Protein AF-A0A6I2I4A8-F1 (afdb_monomer_lite)

Secondary structure (DSSP, 8-state):
---PPPHHHHHHHHHHHHHHHHHHHHHHHHHHHHHHHHHHHHHHHTT---SS--TT-HHHHHHHHHHHHHHHHHTT-HHHHHHHHHHHHHHTT----------

Radius of gyration: 20.23 Å; chains: 1; bounding box: 48×33×50 Å

pLDDT: mean 90.77, std 11.37, range [42.91, 98.31]

Foldseek 3Di:
DPDDDDPVRVVVVVVVVVVVVVVVVVVVLVVLQVQLVVVQVVCVVVVHDDPPDDPSHSVNSVVVVVVVVLCVVCVPVVVVSVVVVCVVCVVVVHDDDDDDPDD

Sequence (103 aa):
MEQQFTKEQERYMTDKIFKYLDELYAEVISTINQTEAKANADFAAAGITFTAHSPANATFLKAVVHDRLFAELHAGDLALAQKILTMNAKQAGVSVHVDVDEE

Structure (mmCIF, N/CA/C/O backbone):
data_AF-A0A6I2I4A8-F1
#
_entry.id   AF-A0A6I2I4A8-F1
#
loop_
_atom_site.group_PDB
_atom_site.id
_atom_site.type_symbol
_atom_site.label_atom_id
_atom_site.label_alt_id
_atom_site.label_comp_id
_atom_site.label_asym_id
_atom_site.label_entity_id
_atom_site.label_seq_id
_atom_site.pdbx_PDB_ins_code
_atom_site.Cartn_x
_atom_site.Cartn_y
_atom_site.Cartn_z
_atom_site.occupancy
_atom_site.B_iso_or_equiv
_atom_site.auth_seq_id
_atom_site.auth_comp_id
_atom_site.auth_asym_id
_atom_site.auth_atom_id
_atom_site.pdbx_PDB_model_num
ATOM 1 N N . MET A 1 1 ? -28.112 -9.206 24.411 1.00 42.91 1 MET A N 1
ATOM 2 C CA . MET A 1 1 ? -27.385 -8.363 25.379 1.00 42.91 1 MET A CA 1
ATOM 3 C C . MET A 1 1 ? -26.087 -7.980 24.709 1.00 42.91 1 MET A C 1
ATOM 5 O O . MET A 1 1 ? -25.302 -8.877 24.430 1.00 42.91 1 MET A O 1
ATOM 9 N N . GLU A 1 2 ? -25.914 -6.708 24.356 1.00 60.22 2 GLU A N 1
ATOM 10 C CA . GLU A 1 2 ? -24.598 -6.214 23.946 1.00 60.22 2 GLU A CA 1
ATOM 11 C C . GLU A 1 2 ? -23.646 -6.405 25.123 1.00 60.22 2 GLU A C 1
ATOM 13 O O . GLU A 1 2 ? -23.963 -6.051 26.261 1.00 60.22 2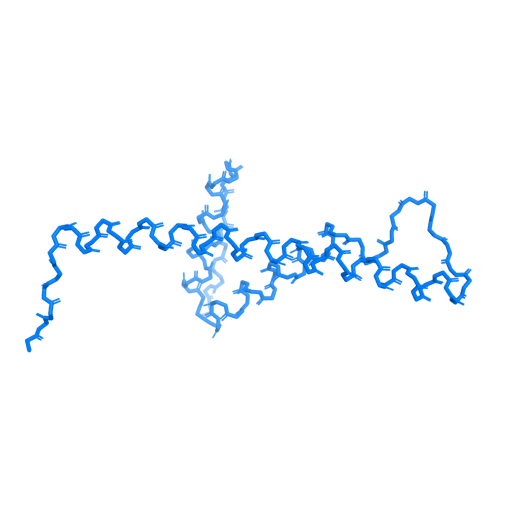 GLU A O 1
ATOM 18 N N . GLN A 1 3 ? -22.525 -7.065 24.868 1.00 62.88 3 GLN A N 1
ATOM 19 C CA . GLN A 1 3 ? -21.526 -7.310 25.890 1.00 62.88 3 GLN A CA 1
ATOM 20 C C . GLN A 1 3 ? -20.839 -5.972 26.176 1.00 62.88 3 GLN A C 1
ATOM 22 O O . GLN A 1 3 ? -20.078 -5.476 25.351 1.00 62.88 3 GLN A O 1
ATOM 27 N N . GLN A 1 4 ? -21.152 -5.349 27.314 1.00 82.88 4 GLN A N 1
ATOM 28 C CA . GLN A 1 4 ? -20.442 -4.149 27.749 1.00 82.88 4 GLN A CA 1
ATOM 29 C C . GLN A 1 4 ? -19.063 -4.555 28.264 1.00 82.88 4 GLN A C 1
ATOM 31 O O . GLN A 1 4 ? -18.946 -5.300 29.240 1.00 82.88 4 GLN A O 1
ATOM 36 N N . PHE A 1 5 ? -18.023 -4.084 27.582 1.00 89.94 5 PHE A N 1
ATOM 37 C CA . PHE A 1 5 ? -16.644 -4.244 28.020 1.00 89.94 5 PHE A CA 1
ATOM 38 C C . PHE A 1 5 ? -16.385 -3.419 29.283 1.00 89.94 5 PHE A C 1
ATOM 40 O O . PHE A 1 5 ? -16.972 -2.360 29.499 1.00 89.94 5 PHE A O 1
ATOM 47 N N . THR A 1 6 ? -15.485 -3.897 30.138 1.00 94.06 6 THR A N 1
ATOM 48 C CA . THR A 1 6 ? -14.972 -3.087 31.244 1.00 94.06 6 THR A CA 1
ATOM 49 C C . THR A 1 6 ? -14.003 -2.029 30.713 1.00 94.06 6 THR A C 1
ATOM 51 O O . THR A 1 6 ? -13.371 -2.216 29.676 1.00 94.06 6 THR A O 1
ATOM 54 N N . LYS A 1 7 ? -13.788 -0.943 31.466 1.00 91.50 7 LYS A N 1
ATOM 55 C CA . LYS A 1 7 ? -12.784 0.085 31.117 1.00 91.50 7 LYS A CA 1
ATOM 56 C C . LYS A 1 7 ? -11.373 -0.488 30.932 1.00 91.50 7 LYS A C 1
ATOM 58 O O . LYS A 1 7 ? -10.595 0.006 30.121 1.00 91.50 7 LYS A O 1
ATOM 63 N N . GLU A 1 8 ? -11.029 -1.529 31.690 1.00 93.56 8 GLU A N 1
ATOM 64 C CA . GLU A 1 8 ? -9.748 -2.230 31.547 1.00 93.56 8 GLU A CA 1
ATOM 65 C C . GLU A 1 8 ? -9.676 -3.006 30.228 1.00 93.56 8 GLU A C 1
ATOM 67 O O . GLU A 1 8 ? -8.647 -2.972 29.556 1.00 93.56 8 GLU A O 1
ATOM 72 N N . GLN A 1 9 ? -10.776 -3.651 29.825 1.00 94.62 9 GLN A N 1
ATOM 73 C CA . GLN A 1 9 ? -10.885 -4.321 28.529 1.00 94.62 9 GLN A CA 1
ATOM 74 C C . GLN A 1 9 ? -10.834 -3.315 27.374 1.00 94.62 9 GLN A C 1
ATOM 76 O O . GLN A 1 9 ? -10.108 -3.548 26.413 1.00 94.62 9 GLN A O 1
ATOM 81 N N . GLU A 1 10 ? -11.526 -2.177 27.476 1.00 93.38 10 GLU A N 1
ATOM 82 C CA . GLU A 1 10 ? -11.471 -1.097 26.478 1.00 93.38 10 GLU A CA 1
ATOM 83 C C . GLU A 1 10 ? -10.047 -0.567 26.292 1.00 93.38 10 GLU A C 1
ATOM 85 O O . GLU A 1 10 ? -9.570 -0.442 25.161 1.00 93.38 10 GLU A O 1
ATOM 90 N N . ARG A 1 11 ? -9.334 -0.315 27.398 1.00 94.00 11 ARG A N 1
ATOM 91 C CA . ARG A 1 11 ? -7.936 0.123 27.355 1.00 94.00 11 ARG A CA 1
ATOM 92 C C . ARG A 1 11 ? -7.039 -0.934 26.722 1.00 94.00 11 ARG A C 1
ATOM 94 O O . ARG A 1 11 ? -6.263 -0.613 25.829 1.00 94.00 11 ARG A O 1
ATOM 101 N N . TYR A 1 12 ? -7.175 -2.190 27.145 1.00 95.25 12 TYR A N 1
ATOM 102 C CA . TYR A 1 12 ? -6.413 -3.298 26.575 1.00 95.25 12 TYR A CA 1
ATOM 103 C C . TYR A 1 12 ? -6.631 -3.416 25.062 1.00 95.25 12 TYR A C 1
ATOM 105 O O . TYR A 1 12 ? -5.665 -3.528 24.312 1.00 95.25 12 TYR A O 1
ATOM 113 N N . MET A 1 13 ? -7.885 -3.362 24.602 1.00 94.94 13 MET A N 1
ATOM 114 C CA . MET A 1 13 ? -8.211 -3.423 23.176 1.00 94.94 13 MET A CA 1
ATOM 115 C C . MET A 1 13 ? -7.620 -2.239 22.415 1.00 94.94 13 MET A C 1
ATOM 117 O O . MET A 1 13 ? -7.009 -2.444 21.373 1.00 94.94 13 MET A O 1
ATOM 121 N N . THR A 1 14 ? -7.746 -1.026 22.954 1.00 94.19 14 THR A N 1
ATOM 122 C CA . THR A 1 14 ? -7.186 0.191 22.349 1.00 94.19 14 THR A CA 1
ATOM 123 C C . THR A 1 14 ? -5.671 0.067 22.174 1.00 94.19 14 THR A C 1
ATOM 125 O O . THR A 1 14 ? -5.167 0.227 21.063 1.00 94.19 14 THR A O 1
ATOM 128 N N . ASP A 1 15 ? -4.951 -0.315 23.233 1.00 94.31 15 ASP A N 1
ATOM 129 C CA . ASP A 1 15 ? -3.494 -0.493 23.195 1.00 94.31 15 ASP A CA 1
ATOM 130 C C . ASP A 1 15 ? -3.086 -1.585 22.187 1.00 94.31 15 ASP A C 1
ATOM 132 O O . ASP A 1 15 ? -2.095 -1.447 21.465 1.00 94.31 15 ASP A O 1
ATOM 136 N N . LYS A 1 16 ? -3.858 -2.678 22.099 1.00 96.81 16 LYS A N 1
ATOM 137 C CA . LYS A 1 16 ? -3.599 -3.759 21.138 1.00 96.81 16 LYS A CA 1
ATOM 138 C C . LYS A 1 16 ? -3.883 -3.359 19.697 1.00 96.81 16 LYS A C 1
ATOM 140 O O . LYS A 1 16 ? -3.099 -3.734 18.833 1.00 96.81 16 LYS A O 1
ATOM 145 N N . ILE A 1 17 ? -4.950 -2.608 19.436 1.00 96.88 17 ILE A N 1
ATOM 146 C CA . ILE A 1 17 ? -5.275 -2.124 18.090 1.00 96.88 17 ILE A CA 1
ATOM 147 C C . ILE A 1 17 ? -4.127 -1.266 17.565 1.00 96.88 17 ILE A C 1
ATOM 149 O O . ILE A 1 17 ? -3.632 -1.544 16.478 1.00 96.88 17 ILE A O 1
ATOM 153 N N . PHE A 1 18 ? -3.642 -0.294 18.344 1.00 94.69 18 PHE A N 1
ATOM 154 C CA . PHE A 1 18 ? -2.518 0.543 17.910 1.00 94.69 18 PHE A CA 1
ATOM 155 C C . PHE A 1 18 ? -1.253 -0.268 17.651 1.00 94.69 18 PHE A C 1
ATOM 157 O O . PHE A 1 18 ? -0.628 -0.098 16.609 1.00 94.69 18 PHE A O 1
ATOM 164 N N . LYS A 1 19 ? -0.934 -1.224 18.532 1.00 96.94 19 LYS A N 1
ATOM 165 C CA . LYS A 1 19 ? 0.185 -2.139 18.303 1.00 96.94 19 LYS A CA 1
ATOM 166 C C . LYS A 1 19 ? 0.055 -2.878 16.960 1.00 96.94 19 LYS A C 1
ATOM 168 O O . LYS A 1 19 ? 1.019 -2.931 16.205 1.00 96.94 19 LYS A O 1
ATOM 173 N N . TYR A 1 20 ? -1.108 -3.459 16.672 1.00 98.00 20 TYR A N 1
ATOM 174 C CA . TYR A 1 20 ? -1.313 -4.197 15.425 1.00 98.00 20 TYR A CA 1
ATOM 175 C C . TYR A 1 20 ? -1.313 -3.287 14.192 1.00 98.00 20 TYR A C 1
ATOM 177 O O . TYR A 1 20 ? -0.877 -3.720 13.130 1.00 98.00 20 TYR A O 1
ATOM 185 N N . LEU A 1 21 ? -1.754 -2.031 14.315 1.00 96.75 21 LEU A N 1
ATOM 186 C CA . LEU A 1 21 ? -1.649 -1.044 13.236 1.00 96.75 21 LEU A CA 1
ATOM 187 C C . LEU A 1 21 ? -0.185 -0.716 12.912 1.00 96.75 21 LEU A C 1
ATOM 189 O O . LEU A 1 21 ? 0.179 -0.673 11.736 1.00 96.75 21 LEU A O 1
ATOM 193 N N . ASP A 1 22 ? 0.657 -0.542 13.932 1.00 97.44 22 ASP A N 1
ATOM 194 C CA . ASP A 1 22 ? 2.092 -0.299 13.749 1.00 97.44 22 ASP A CA 1
ATOM 195 C C . ASP A 1 22 ? 2.799 -1.512 13.119 1.00 97.44 22 ASP A C 1
ATOM 197 O O . ASP A 1 22 ? 3.610 -1.355 12.202 1.00 97.44 22 ASP A O 1
ATOM 201 N N . GLU A 1 23 ? 2.468 -2.727 13.576 1.00 98.00 23 GLU A N 1
ATOM 202 C CA . GLU A 1 23 ? 2.986 -3.979 13.004 1.00 98.00 23 GLU A CA 1
ATOM 203 C C . GLU A 1 23 ? 2.574 -4.124 11.531 1.00 98.00 23 GLU A C 1
ATOM 205 O O . GLU A 1 23 ? 3.433 -4.334 10.672 1.00 98.00 23 GLU A O 1
ATOM 210 N N . LEU A 1 24 ? 1.294 -3.906 11.216 1.00 97.94 24 LEU A N 1
ATOM 211 C CA . LEU A 1 24 ? 0.785 -3.946 9.845 1.00 97.94 24 LEU A CA 1
ATOM 212 C C . LEU A 1 24 ? 1.497 -2.929 8.943 1.00 97.94 24 LEU A C 1
ATOM 214 O O . LEU A 1 24 ? 1.895 -3.258 7.825 1.00 97.94 24 LEU A O 1
ATOM 218 N N . TYR A 1 25 ? 1.692 -1.697 9.419 1.00 96.38 25 TYR A N 1
ATOM 219 C CA . TYR A 1 25 ? 2.415 -0.678 8.660 1.00 96.38 25 TYR A CA 1
ATOM 220 C C . TYR A 1 25 ? 3.852 -1.122 8.352 1.00 96.38 25 TYR A C 1
ATOM 222 O O . TYR A 1 25 ? 4.301 -1.027 7.206 1.00 96.38 25 TYR A O 1
ATOM 230 N N . ALA A 1 26 ? 4.567 -1.657 9.344 1.00 97.81 26 ALA A N 1
ATOM 231 C CA . ALA A 1 26 ? 5.927 -2.151 9.157 1.00 97.81 26 ALA A CA 1
ATOM 232 C C . ALA A 1 26 ? 5.994 -3.306 8.139 1.00 97.81 26 ALA A C 1
ATOM 234 O O . ALA A 1 26 ? 6.884 -3.325 7.282 1.00 97.81 26 ALA A O 1
ATOM 235 N N . GLU A 1 27 ? 5.038 -4.235 8.186 1.00 98.31 27 GLU A N 1
ATOM 236 C CA . GLU A 1 27 ? 4.939 -5.358 7.249 1.00 98.31 27 GLU A CA 1
ATOM 237 C C . GLU A 1 27 ? 4.684 -4.898 5.809 1.00 98.31 27 GLU A C 1
ATOM 239 O O . GLU A 1 27 ? 5.345 -5.373 4.877 1.00 98.31 27 GLU A O 1
ATOM 244 N N . VAL A 1 28 ? 3.788 -3.928 5.612 1.00 97.75 28 VAL A N 1
ATOM 245 C CA . VAL A 1 28 ? 3.508 -3.351 4.289 1.00 97.75 28 VAL A CA 1
ATOM 246 C C . VAL A 1 28 ? 4.758 -2.677 3.720 1.00 97.75 28 VAL A C 1
ATOM 248 O O . VAL A 1 28 ? 5.125 -2.926 2.570 1.00 97.75 28 VAL A O 1
ATOM 251 N N . ILE A 1 29 ? 5.467 -1.876 4.521 1.00 97.88 29 ILE A N 1
ATOM 252 C CA . ILE A 1 29 ? 6.708 -1.219 4.083 1.00 97.88 29 ILE A CA 1
ATOM 253 C C . ILE A 1 29 ? 7.791 -2.248 3.733 1.00 97.88 29 ILE A C 1
ATOM 255 O O . ILE A 1 29 ? 8.456 -2.113 2.702 1.00 97.88 29 ILE A O 1
ATOM 259 N N . SER A 1 30 ? 7.947 -3.292 4.548 1.00 98.19 30 SER A N 1
ATOM 260 C CA . SER A 1 30 ? 8.881 -4.390 4.276 1.00 98.19 30 SER A CA 1
ATOM 261 C C . SER A 1 30 ? 8.561 -5.084 2.947 1.00 98.19 30 SER A C 1
ATOM 263 O O . SER A 1 30 ? 9.442 -5.251 2.103 1.00 98.19 30 SER A O 1
ATOM 265 N N . THR A 1 31 ? 7.286 -5.399 2.713 1.00 98.31 31 THR A N 1
ATOM 266 C CA . THR A 1 31 ? 6.807 -6.054 1.485 1.00 98.31 31 THR A CA 1
ATOM 267 C C . THR A 1 31 ? 7.068 -5.203 0.242 1.00 98.31 31 THR A C 1
ATOM 269 O O . THR A 1 31 ? 7.502 -5.720 -0.791 1.00 98.31 31 THR A O 1
ATOM 272 N N . ILE A 1 32 ? 6.862 -3.887 0.333 1.00 98.06 32 ILE A N 1
ATOM 273 C CA . ILE A 1 32 ? 7.151 -2.954 -0.763 1.00 98.06 32 ILE A CA 1
ATOM 274 C C . ILE A 1 32 ? 8.645 -2.958 -1.104 1.00 98.06 32 ILE A C 1
ATOM 276 O O . ILE A 1 32 ? 9.003 -3.102 -2.273 1.00 98.06 32 ILE A O 1
ATOM 280 N N . ASN A 1 33 ? 9.519 -2.867 -0.099 1.00 97.38 33 ASN A N 1
ATOM 281 C CA . ASN A 1 33 ? 10.969 -2.863 -0.315 1.00 97.38 33 ASN A CA 1
ATOM 282 C C . ASN A 1 33 ? 11.465 -4.194 -0.906 1.00 97.38 33 ASN A C 1
ATOM 284 O O . ASN A 1 33 ? 12.316 -4.208 -1.795 1.00 97.38 33 ASN A O 1
ATOM 288 N N . GLN A 1 34 ? 10.916 -5.322 -0.446 1.00 98.06 34 GLN A N 1
ATOM 289 C CA . GLN A 1 34 ? 11.216 -6.642 -1.009 1.00 98.06 34 GLN A CA 1
ATOM 290 C C . GLN A 1 34 ? 10.759 -6.757 -2.467 1.00 98.06 34 GLN A C 1
ATOM 292 O O . GLN A 1 34 ? 11.466 -7.333 -3.295 1.00 98.06 34 GLN A O 1
ATOM 297 N N . THR A 1 35 ? 9.601 -6.182 -2.793 1.00 98.12 35 THR A N 1
ATOM 298 C CA . THR A 1 35 ? 9.068 -6.168 -4.159 1.00 98.12 35 THR A CA 1
ATOM 299 C C . THR A 1 35 ? 9.951 -5.342 -5.093 1.00 98.12 35 THR A C 1
ATOM 301 O O . THR A 1 35 ? 10.278 -5.815 -6.180 1.00 98.12 35 THR A O 1
ATOM 304 N N . GLU A 1 36 ? 10.405 -4.161 -4.660 1.00 97.31 36 GLU A N 1
ATOM 305 C CA . GLU A 1 36 ? 11.384 -3.362 -5.408 1.00 97.31 36 GLU A CA 1
ATOM 306 C C . GLU A 1 36 ? 12.679 -4.150 -5.649 1.00 97.31 36 GLU A C 1
ATOM 308 O O . GLU A 1 36 ? 13.153 -4.236 -6.783 1.00 97.31 36 GLU A O 1
ATOM 313 N N . ALA A 1 37 ? 13.245 -4.758 -4.601 1.00 96.31 37 ALA A N 1
ATOM 314 C CA . ALA A 1 37 ? 14.487 -5.520 -4.710 1.00 96.31 37 ALA A CA 1
ATOM 315 C C . ALA A 1 37 ? 14.358 -6.686 -5.701 1.00 96.31 37 ALA A C 1
ATOM 317 O O . ALA A 1 37 ? 15.249 -6.899 -6.524 1.00 96.31 37 ALA A O 1
ATOM 318 N N . LYS A 1 38 ? 13.228 -7.402 -5.660 1.00 97.88 38 LYS A N 1
ATOM 319 C CA . LYS A 1 38 ? 12.929 -8.490 -6.594 1.00 97.88 38 LYS A CA 1
ATOM 320 C C . LYS A 1 38 ? 12.825 -7.988 -8.034 1.00 97.88 38 LYS A C 1
ATOM 322 O O . LYS A 1 38 ? 13.484 -8.540 -8.907 1.00 97.88 38 LYS A O 1
ATOM 327 N N . ALA A 1 39 ? 12.061 -6.922 -8.274 1.00 96.94 39 ALA A N 1
ATOM 328 C CA . ALA A 1 39 ? 11.926 -6.344 -9.610 1.00 96.94 39 ALA A CA 1
ATOM 329 C C . ALA A 1 39 ? 13.284 -5.880 -10.165 1.00 96.94 39 ALA A C 1
ATOM 331 O O . ALA A 1 39 ? 13.618 -6.159 -11.313 1.00 96.94 39 ALA A O 1
ATOM 332 N N . ASN A 1 40 ? 14.107 -5.236 -9.334 1.00 95.44 40 ASN A N 1
ATOM 333 C CA . ASN A 1 40 ? 15.444 -4.792 -9.725 1.00 95.44 40 ASN A CA 1
ATOM 334 C C . ASN A 1 40 ? 16.381 -5.961 -10.051 1.00 95.44 40 ASN A C 1
ATOM 336 O O . ASN A 1 40 ? 17.161 -5.858 -10.997 1.00 95.44 40 ASN A O 1
ATOM 340 N N . ALA A 1 41 ? 16.297 -7.067 -9.307 1.00 95.50 41 ALA A N 1
ATOM 341 C CA . ALA A 1 41 ? 17.050 -8.280 -9.609 1.00 95.50 41 ALA A CA 1
ATOM 342 C C . ALA A 1 41 ? 16.627 -8.890 -10.956 1.00 95.50 41 ALA A C 1
ATOM 344 O O . ALA A 1 41 ? 17.494 -9.239 -11.756 1.00 95.50 41 ALA A O 1
ATOM 345 N N . ASP A 1 42 ? 15.322 -8.949 -11.237 1.00 97.69 42 ASP A N 1
ATOM 346 C CA . ASP A 1 42 ? 14.793 -9.448 -12.512 1.00 97.69 42 ASP A CA 1
ATOM 347 C C . ASP A 1 42 ? 15.241 -8.561 -13.692 1.00 97.69 42 ASP A C 1
ATOM 349 O O . ASP A 1 42 ? 15.688 -9.068 -14.723 1.00 97.69 42 ASP A O 1
ATOM 353 N N . PHE A 1 43 ? 15.209 -7.232 -13.533 1.00 97.38 43 PHE A N 1
ATOM 354 C CA . PHE A 1 43 ? 15.710 -6.295 -14.545 1.00 97.38 43 PHE A CA 1
ATOM 355 C C . PHE A 1 43 ? 17.217 -6.449 -14.783 1.00 97.38 43 PHE A C 1
ATOM 357 O O . PHE A 1 43 ? 17.651 -6.525 -15.934 1.00 97.38 43 PHE A O 1
ATOM 364 N N . ALA A 1 44 ? 18.011 -6.565 -13.717 1.00 95.31 44 ALA A N 1
ATOM 365 C CA . ALA A 1 44 ? 19.453 -6.765 -13.821 1.00 95.31 44 ALA A CA 1
ATOM 366 C C . ALA A 1 44 ? 19.801 -8.100 -14.498 1.00 95.31 44 ALA A C 1
ATOM 368 O O . ALA A 1 44 ? 20.702 -8.147 -15.335 1.00 95.31 44 ALA A O 1
ATOM 369 N N . ALA A 1 45 ? 19.060 -9.172 -14.197 1.00 97.31 45 ALA A N 1
ATOM 370 C CA . ALA A 1 45 ? 19.214 -10.468 -14.858 1.00 97.31 45 ALA A CA 1
ATOM 371 C C . ALA A 1 45 ? 18.908 -10.398 -16.366 1.00 97.31 45 ALA A C 1
ATOM 373 O O . ALA A 1 45 ? 19.515 -11.125 -17.152 1.00 97.31 45 ALA A O 1
ATOM 374 N N . ALA A 1 46 ? 18.024 -9.486 -16.780 1.00 97.56 46 ALA A N 1
ATOM 375 C CA . ALA A 1 46 ? 17.744 -9.179 -18.181 1.00 97.56 46 ALA A CA 1
ATOM 376 C C . ALA A 1 46 ? 18.745 -8.187 -18.819 1.00 97.56 46 ALA A C 1
ATOM 378 O O . ALA A 1 46 ? 18.567 -7.793 -19.971 1.00 97.56 46 ALA A O 1
ATOM 37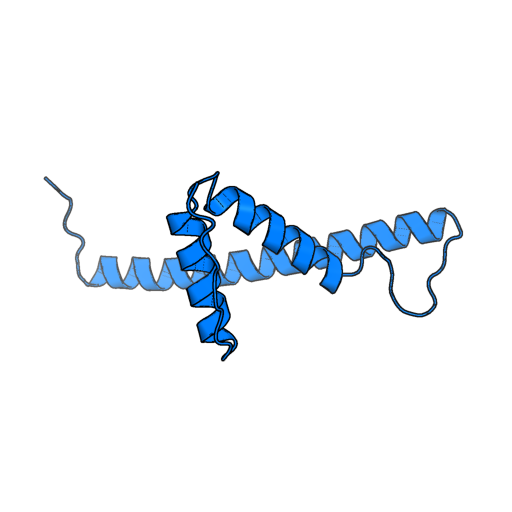9 N N . GLY A 1 47 ? 19.788 -7.765 -18.096 1.00 97.06 47 GLY A N 1
ATOM 380 C CA . GLY A 1 47 ? 20.783 -6.799 -18.573 1.00 97.06 47 GLY A CA 1
ATOM 381 C C . GLY A 1 47 ? 20.303 -5.344 -18.576 1.00 97.06 47 GLY A C 1
ATOM 382 O O . GLY A 1 47 ? 20.932 -4.494 -19.204 1.00 97.06 47 GLY A O 1
ATOM 383 N N . ILE A 1 48 ? 19.194 -5.044 -17.894 1.00 96.56 48 ILE A N 1
ATOM 384 C CA . ILE A 1 48 ? 18.627 -3.699 -17.787 1.00 96.56 48 ILE A CA 1
ATOM 385 C C . ILE A 1 48 ? 19.140 -3.049 -16.499 1.00 96.56 48 ILE A C 1
ATOM 387 O O . ILE A 1 48 ? 18.852 -3.512 -15.396 1.00 96.56 48 ILE A O 1
ATOM 391 N N . THR A 1 49 ? 19.855 -1.934 -16.642 1.00 90.62 49 THR A N 1
ATOM 392 C CA . THR A 1 49 ? 20.390 -1.153 -15.518 1.00 90.62 49 THR A CA 1
ATOM 393 C C . THR A 1 49 ? 19.829 0.262 -15.551 1.00 90.62 49 THR A C 1
ATOM 395 O O . THR A 1 49 ? 19.859 0.926 -16.587 1.00 90.62 49 THR A O 1
ATOM 398 N N . PHE A 1 50 ? 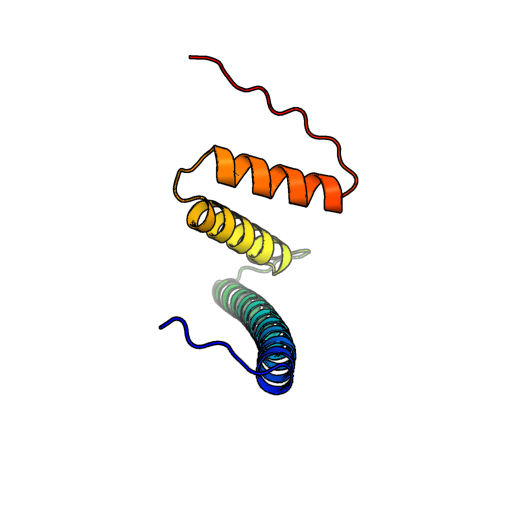19.354 0.749 -14.405 1.00 89.56 50 PHE A N 1
ATOM 399 C CA . PHE A 1 50 ? 18.836 2.110 -14.255 1.00 89.56 50 PHE A CA 1
ATOM 400 C C . PHE A 1 50 ? 19.891 3.016 -13.615 1.00 89.56 50 PHE A C 1
ATOM 402 O O . PHE A 1 50 ? 20.549 2.627 -12.655 1.00 89.56 50 PHE A O 1
ATOM 409 N N . THR A 1 51 ? 20.045 4.236 -14.130 1.00 85.31 51 THR A N 1
ATOM 410 C CA . THR A 1 51 ? 21.031 5.218 -13.640 1.00 85.31 51 THR A CA 1
ATOM 411 C C . THR A 1 51 ? 20.505 6.115 -12.519 1.00 85.31 51 THR A C 1
ATOM 413 O O . THR A 1 51 ? 21.300 6.729 -11.814 1.00 85.31 51 THR A O 1
ATOM 416 N N . ALA A 1 52 ? 19.182 6.199 -12.356 1.00 84.56 52 ALA A N 1
ATOM 417 C CA . ALA A 1 52 ? 18.529 7.019 -11.339 1.00 84.56 52 ALA A CA 1
ATOM 418 C C . ALA A 1 52 ? 17.590 6.175 -10.469 1.00 84.56 52 ALA A C 1
ATOM 420 O O . ALA A 1 52 ? 17.955 5.773 -9.367 1.00 84.56 52 ALA A O 1
ATOM 421 N N . HIS A 1 53 ? 16.397 5.865 -10.979 1.00 82.62 53 HIS A N 1
ATOM 422 C CA . HIS A 1 53 ? 15.402 5.070 -10.267 1.00 82.62 53 HIS A CA 1
ATOM 423 C C . HIS A 1 53 ? 14.821 3.995 -11.177 1.00 82.62 53 HIS A C 1
ATOM 425 O O . HIS A 1 53 ? 14.560 4.234 -12.356 1.00 82.62 53 HIS A O 1
ATOM 431 N N . SER A 1 54 ? 14.601 2.815 -10.604 1.00 91.06 54 SER A N 1
ATOM 432 C CA . SER A 1 54 ? 13.839 1.750 -11.248 1.00 91.06 54 SER A CA 1
ATOM 433 C C . SER A 1 54 ? 12.381 2.180 -11.451 1.00 91.06 54 SER A C 1
ATOM 435 O O . SER A 1 54 ? 11.834 2.868 -10.582 1.00 91.06 54 SER A O 1
ATOM 437 N N . PRO A 1 55 ? 11.707 1.762 -12.539 1.00 92.69 55 PRO A N 1
ATOM 438 C CA . PRO A 1 55 ? 10.270 1.978 -12.700 1.00 92.69 55 PRO A CA 1
ATOM 439 C C . PRO A 1 55 ? 9.451 1.308 -11.584 1.00 92.69 55 PRO A C 1
ATOM 441 O O . PRO A 1 55 ? 8.353 1.761 -11.286 1.00 92.69 55 PRO A O 1
ATOM 444 N N . ALA A 1 56 ? 9.992 0.277 -10.927 1.00 95.44 56 ALA A N 1
ATOM 445 C CA . ALA A 1 56 ? 9.372 -0.411 -9.795 1.00 95.44 56 ALA A CA 1
ATOM 446 C C . ALA A 1 56 ? 9.947 0.034 -8.434 1.00 95.44 56 ALA A C 1
ATOM 448 O O . ALA A 1 56 ? 10.029 -0.767 -7.505 1.00 95.44 56 ALA A O 1
ATOM 449 N N . ASN A 1 57 ? 10.385 1.290 -8.307 1.00 95.94 57 ASN A N 1
ATOM 450 C CA . ASN A 1 57 ? 10.921 1.803 -7.043 1.00 95.94 57 ASN A CA 1
ATOM 451 C C . ASN A 1 57 ? 9.853 1.882 -5.932 1.00 95.94 57 ASN A C 1
ATOM 453 O O . ASN A 1 57 ? 8.660 2.031 -6.214 1.00 95.94 57 ASN A O 1
ATOM 457 N N . ALA A 1 58 ? 10.274 1.860 -4.663 1.00 95.81 58 ALA A N 1
ATOM 458 C CA . ALA A 1 58 ? 9.366 1.870 -3.516 1.00 95.81 58 ALA A CA 1
ATOM 459 C C . ALA A 1 58 ? 8.380 3.048 -3.500 1.00 95.81 58 ALA A C 1
ATOM 461 O O . ALA A 1 58 ? 7.252 2.880 -3.042 1.00 95.81 58 ALA A O 1
ATOM 462 N N . THR A 1 59 ? 8.760 4.235 -3.981 1.00 95.94 59 THR A N 1
ATOM 463 C CA . THR A 1 59 ? 7.850 5.393 -4.027 1.00 95.94 59 THR A CA 1
ATOM 464 C C . THR A 1 59 ? 6.699 5.144 -4.996 1.00 95.94 59 THR A C 1
ATOM 466 O O . THR A 1 59 ? 5.540 5.346 -4.634 1.00 95.94 59 THR A O 1
ATOM 469 N N . PHE A 1 60 ? 7.001 4.644 -6.195 1.00 96.06 60 PHE A N 1
ATOM 470 C CA . PHE A 1 60 ? 5.980 4.260 -7.166 1.00 96.06 60 PHE A CA 1
ATOM 471 C C . PHE A 1 60 ? 5.095 3.128 -6.630 1.00 96.06 60 PHE A C 1
ATOM 473 O O . PHE A 1 60 ? 3.871 3.226 -6.674 1.00 96.06 60 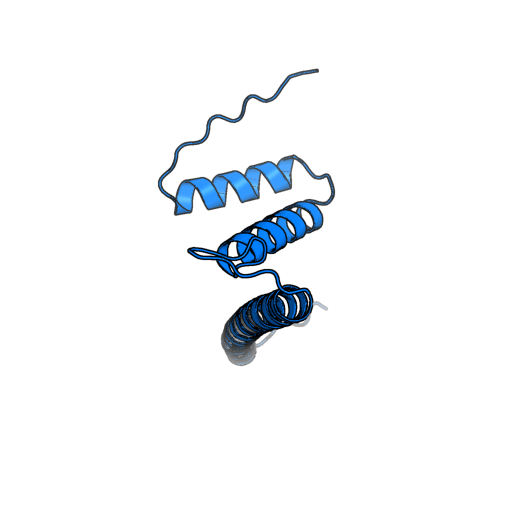PHE A O 1
ATOM 480 N N . LEU A 1 61 ? 5.698 2.088 -6.046 1.00 97.56 61 LEU A N 1
ATOM 481 C CA . LEU A 1 61 ? 4.956 0.961 -5.477 1.00 97.56 61 LEU A CA 1
ATOM 482 C C . LEU A 1 61 ? 4.010 1.396 -4.345 1.00 97.56 61 LEU A C 1
ATOM 484 O O . LEU A 1 61 ? 2.867 0.946 -4.309 1.00 97.56 61 LEU A O 1
ATOM 488 N N . LYS A 1 62 ? 4.438 2.310 -3.462 1.00 97.25 62 LYS A N 1
ATOM 489 C CA . LYS A 1 62 ? 3.571 2.902 -2.425 1.00 97.25 62 LYS A CA 1
ATOM 490 C C . LYS A 1 62 ? 2.372 3.617 -3.034 1.00 97.25 62 LYS A C 1
ATOM 492 O O . LYS A 1 62 ? 1.258 3.417 -2.562 1.00 97.25 62 LYS A O 1
ATOM 497 N N . ALA A 1 63 ? 2.593 4.424 -4.072 1.00 96.25 63 ALA A N 1
ATOM 498 C CA . ALA A 1 63 ? 1.518 5.147 -4.745 1.00 96.25 63 ALA A CA 1
ATOM 499 C C . ALA A 1 63 ? 0.497 4.186 -5.375 1.00 96.25 63 ALA A C 1
ATOM 501 O O . ALA A 1 63 ? -0.702 4.362 -5.180 1.00 96.25 63 ALA A O 1
ATOM 502 N N . VAL A 1 64 ? 0.964 3.129 -6.049 1.00 96.56 64 VAL A N 1
ATOM 503 C CA . VAL A 1 64 ? 0.090 2.106 -6.6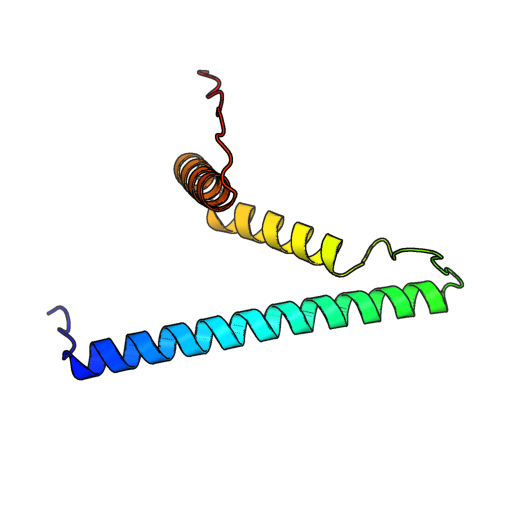50 1.00 96.56 64 VAL A CA 1
ATOM 504 C C . VAL A 1 64 ? -0.708 1.344 -5.590 1.00 96.56 64 VAL A C 1
ATOM 506 O O . VAL A 1 64 ? -1.897 1.101 -5.779 1.00 96.56 64 VAL A O 1
ATOM 509 N N . VAL A 1 65 ? -0.081 0.959 -4.475 1.00 96.75 65 VAL A N 1
ATOM 510 C CA . VAL A 1 65 ? -0.785 0.269 -3.381 1.00 96.75 65 VAL A CA 1
ATOM 511 C C . VAL A 1 65 ? -1.827 1.186 -2.746 1.00 96.75 65 VAL A C 1
ATOM 513 O O . VAL A 1 65 ? -2.958 0.757 -2.544 1.00 96.75 65 VAL A O 1
ATOM 516 N N . HIS A 1 66 ? -1.477 2.446 -2.476 1.00 95.50 66 HIS A N 1
ATOM 517 C CA . HIS A 1 66 ? -2.417 3.432 -1.946 1.00 95.50 66 HIS A CA 1
ATOM 518 C C . HIS A 1 66 ? -3.637 3.603 -2.860 1.00 95.50 66 HIS A C 1
ATOM 520 O O . HIS A 1 66 ? -4.762 3.557 -2.376 1.00 95.50 66 HIS A O 1
ATOM 526 N N . ASP A 1 67 ? -3.422 3.767 -4.166 1.00 95.31 67 ASP A N 1
ATOM 527 C CA . ASP A 1 67 ? -4.498 3.932 -5.148 1.00 95.31 67 ASP A CA 1
ATOM 528 C C . ASP A 1 67 ? -5.447 2.722 -5.187 1.00 95.31 67 ASP A C 1
ATOM 530 O O . ASP A 1 67 ? -6.664 2.872 -5.094 1.00 95.31 67 ASP A O 1
ATOM 534 N N . ARG A 1 68 ? -4.897 1.500 -5.209 1.00 96.25 68 ARG A N 1
ATOM 535 C CA . ARG A 1 68 ? -5.706 0.270 -5.190 1.00 96.25 68 ARG A CA 1
ATOM 536 C C . ARG A 1 68 ? -6.496 0.106 -3.896 1.00 96.25 68 ARG A C 1
ATOM 538 O O . ARG A 1 68 ? -7.679 -0.210 -3.951 1.00 96.25 68 ARG A O 1
ATOM 545 N N . LEU A 1 69 ? -5.868 0.351 -2.746 1.00 95.56 69 LEU A N 1
ATOM 546 C CA . LEU A 1 69 ? -6.548 0.277 -1.450 1.00 95.56 69 LEU A CA 1
ATOM 547 C C . LEU A 1 69 ? -7.629 1.351 -1.316 1.00 95.56 69 LEU A C 1
ATOM 549 O O . LEU A 1 69 ? -8.679 1.088 -0.740 1.00 95.56 69 LEU A O 1
ATOM 553 N N . PHE A 1 70 ? -7.397 2.547 -1.858 1.00 95.06 70 PHE A N 1
ATOM 554 C CA . PHE A 1 70 ? -8.417 3.586 -1.929 1.00 95.06 70 PHE A CA 1
ATOM 555 C C . PHE A 1 70 ? -9.621 3.113 -2.751 1.00 95.06 70 PHE A C 1
ATOM 557 O O . PHE A 1 70 ? -10.747 3.181 -2.254 1.00 95.06 70 PHE A O 1
ATOM 564 N N . ALA A 1 71 ? -9.381 2.574 -3.952 1.00 94.44 71 ALA A N 1
ATOM 565 C CA . ALA A 1 71 ? -10.426 2.036 -4.821 1.00 94.44 71 ALA A CA 1
ATOM 566 C C . ALA A 1 71 ? -11.243 0.920 -4.143 1.00 94.44 71 ALA A C 1
ATOM 568 O O . ALA A 1 71 ? -12.474 0.933 -4.172 1.00 94.44 71 ALA A O 1
ATOM 569 N N . GLU A 1 72 ? -10.562 -0.020 -3.485 1.00 95.50 72 GLU A N 1
ATOM 570 C CA . GLU A 1 72 ? -11.195 -1.107 -2.729 1.00 95.50 72 GLU A CA 1
ATOM 571 C C . GLU A 1 72 ? -11.999 -0.598 -1.529 1.00 95.50 72 GLU A C 1
ATOM 573 O O . GLU A 1 72 ? -13.092 -1.096 -1.270 1.00 95.50 72 GLU A O 1
ATOM 578 N N . LEU A 1 73 ? -11.485 0.403 -0.808 1.00 94.12 73 LEU A N 1
ATOM 579 C CA . LEU A 1 73 ? -12.130 0.941 0.386 1.00 94.12 73 LEU A CA 1
ATOM 580 C C . LEU A 1 73 ? -13.454 1.632 0.062 1.00 94.12 73 LEU A C 1
ATOM 582 O O . LEU A 1 73 ? -14.417 1.480 0.812 1.00 94.12 73 LEU A O 1
ATOM 586 N N . HIS A 1 74 ? -13.502 2.406 -1.024 1.00 94.56 74 HIS A N 1
ATOM 587 C CA . HIS A 1 74 ? -14.746 3.057 -1.414 1.00 94.56 74 HIS A CA 1
ATOM 588 C C . HIS A 1 74 ? -15.670 2.112 -2.195 1.00 94.56 74 HIS A C 1
ATOM 590 O O . HIS A 1 74 ? -16.880 2.278 -2.121 1.00 94.56 74 HIS A O 1
ATOM 596 N N . ALA A 1 75 ? -15.142 1.117 -2.919 1.00 93.25 75 ALA A N 1
ATOM 597 C CA . ALA A 1 75 ? -15.918 0.083 -3.619 1.00 93.25 75 ALA A CA 1
ATOM 598 C C . ALA A 1 75 ? -17.079 0.625 -4.491 1.00 93.25 75 ALA A C 1
ATOM 600 O O . ALA A 1 75 ? -18.133 0.004 -4.608 1.00 93.25 75 ALA A O 1
ATOM 601 N N . GLY A 1 76 ? -16.895 1.804 -5.094 1.00 90.94 76 GLY A N 1
ATOM 602 C CA . GLY A 1 76 ? -17.924 2.516 -5.869 1.00 90.94 76 GLY A CA 1
ATOM 603 C C . GLY A 1 76 ? -18.811 3.494 -5.078 1.00 90.94 76 GLY A C 1
ATOM 604 O O . GLY A 1 76 ? -19.549 4.256 -5.694 1.00 90.94 76 GLY A O 1
ATOM 605 N N . ASP A 1 77 ? -18.709 3.552 -3.748 1.00 94.44 77 ASP A N 1
ATOM 606 C CA . ASP A 1 77 ? -19.354 4.576 -2.914 1.00 94.44 77 ASP A CA 1
ATOM 607 C C . ASP A 1 77 ? -18.629 5.923 -3.066 1.00 94.44 77 ASP A C 1
ATOM 609 O O . ASP A 1 77 ? -17.572 6.177 -2.479 1.00 94.44 77 ASP A O 1
ATOM 613 N N . LEU A 1 78 ? -19.214 6.800 -3.881 1.00 90.94 78 LEU A N 1
ATOM 614 C CA . LEU A 1 78 ? -18.670 8.126 -4.167 1.00 90.94 78 LEU A CA 1
ATOM 615 C C . LEU A 1 78 ? -18.662 9.046 -2.940 1.00 90.94 78 LEU A C 1
ATOM 617 O O . LEU A 1 78 ? -17.740 9.847 -2.794 1.00 90.94 78 LEU A O 1
ATOM 621 N N . ALA A 1 79 ? -19.635 8.922 -2.033 1.00 91.62 79 ALA A N 1
ATOM 622 C CA . ALA A 1 79 ? -19.684 9.747 -0.828 1.00 91.62 79 ALA A CA 1
ATOM 623 C C . ALA A 1 79 ? -18.552 9.363 0.136 1.00 91.62 79 ALA A C 1
ATOM 625 O O . ALA A 1 79 ? -17.892 10.232 0.719 1.00 91.62 79 ALA A O 1
ATOM 626 N N . LEU A 1 80 ? -18.275 8.062 0.266 1.00 93.38 80 LEU A N 1
ATOM 627 C CA . LEU A 1 80 ? -17.130 7.568 1.025 1.00 93.38 80 LEU A CA 1
ATOM 628 C C . LEU A 1 80 ? -15.805 7.994 0.380 1.00 93.38 80 LEU A C 1
ATOM 630 O O . LEU A 1 80 ? -14.929 8.508 1.082 1.00 93.38 80 LEU A O 1
ATOM 634 N N . ALA A 1 81 ? -15.678 7.861 -0.944 1.00 93.00 81 ALA A N 1
ATOM 635 C CA . ALA A 1 81 ? -14.499 8.303 -1.689 1.00 93.00 81 ALA A CA 1
ATOM 636 C C . ALA A 1 81 ? -14.210 9.798 -1.460 1.00 93.00 81 ALA A C 1
ATOM 638 O O . ALA A 1 81 ? -13.107 10.164 -1.045 1.00 93.00 81 ALA A O 1
ATOM 639 N N . GLN A 1 82 ? -15.216 10.663 -1.638 1.00 91.12 82 GLN A N 1
ATOM 640 C CA . GLN A 1 82 ? -15.110 12.107 -1.397 1.00 91.12 82 GLN A CA 1
ATOM 641 C C . GLN A 1 82 ? -14.704 12.421 0.045 1.00 91.12 82 GLN A C 1
ATOM 643 O O . GLN A 1 82 ? -13.855 13.287 0.284 1.00 91.12 82 GLN A O 1
ATOM 648 N N . LYS A 1 83 ? -15.270 11.706 1.025 1.00 92.19 83 LYS A N 1
ATOM 649 C CA . LYS A 1 83 ? -14.921 11.882 2.438 1.00 92.19 83 LYS A CA 1
ATOM 650 C C . LYS A 1 83 ? -13.453 11.546 2.704 1.00 92.19 83 LYS A C 1
ATOM 652 O O . LYS A 1 83 ? -12.777 12.326 3.374 1.00 92.19 83 LYS A O 1
ATOM 657 N N . ILE A 1 84 ? -12.953 10.429 2.176 1.00 93.12 84 ILE A N 1
ATOM 658 C CA . ILE A 1 84 ? -11.547 10.021 2.320 1.00 93.12 84 ILE A CA 1
ATOM 659 C C . ILE A 1 84 ? -10.619 11.053 1.672 1.00 93.12 84 ILE A C 1
ATOM 661 O O . ILE A 1 84 ? -9.699 11.543 2.328 1.00 93.12 84 ILE A O 1
ATOM 665 N N . LEU A 1 85 ? -10.902 11.457 0.431 1.00 91.81 85 LEU A N 1
ATOM 666 C CA . LEU A 1 85 ? -10.121 12.474 -0.279 1.00 91.81 85 LEU A CA 1
ATOM 667 C C . LEU A 1 85 ? -10.095 13.808 0.474 1.00 91.81 85 LEU A C 1
ATOM 669 O O . LEU A 1 85 ? -9.038 14.421 0.610 1.00 91.81 85 LEU A O 1
ATOM 673 N N . THR A 1 86 ? -11.228 14.227 1.039 1.00 90.94 86 THR A N 1
ATOM 674 C CA . THR A 1 86 ? -11.322 15.449 1.850 1.00 90.94 86 THR A CA 1
ATOM 675 C C . THR A 1 86 ? -10.476 15.359 3.120 1.00 90.94 86 THR A C 1
ATOM 677 O O . THR A 1 86 ? -9.827 16.335 3.498 1.00 90.94 86 THR A O 1
ATOM 680 N N . MET A 1 87 ? -10.470 14.208 3.803 1.00 91.81 87 MET A N 1
ATOM 681 C CA . MET A 1 87 ? -9.622 14.002 4.984 1.00 91.81 87 MET A CA 1
ATOM 682 C C . MET A 1 87 ? -8.136 14.067 4.616 1.00 91.81 87 MET A C 1
ATOM 684 O O . MET A 1 87 ? -7.388 14.796 5.269 1.00 91.81 87 MET A O 1
ATOM 688 N N . ASN A 1 88 ? -7.734 13.392 3.536 1.00 92.06 88 ASN A N 1
ATOM 689 C CA . ASN A 1 88 ? -6.356 13.408 3.045 1.00 92.06 88 ASN A CA 1
ATOM 690 C C . ASN A 1 88 ? -5.918 14.822 2.627 1.00 92.06 88 ASN A C 1
ATOM 692 O O . ASN A 1 88 ? -4.826 15.263 2.980 1.00 92.06 88 ASN A O 1
ATOM 696 N N . ALA A 1 89 ? -6.787 15.570 1.940 1.00 91.06 89 ALA A N 1
ATOM 697 C CA . ALA A 1 89 ? -6.534 16.955 1.551 1.00 91.06 89 ALA A CA 1
ATOM 698 C C . ALA A 1 89 ? -6.317 17.865 2.767 1.00 91.06 89 ALA A C 1
ATOM 700 O O . ALA A 1 89 ? -5.323 18.588 2.833 1.00 91.06 89 ALA A O 1
ATOM 701 N N . LYS A 1 90 ? -7.197 17.769 3.773 1.00 91.19 90 LYS A N 1
ATOM 702 C CA . LYS A 1 90 ? -7.058 18.520 5.030 1.00 91.19 90 LYS A CA 1
ATOM 703 C C . LYS A 1 90 ? -5.758 18.182 5.751 1.00 91.19 90 LYS A C 1
ATOM 705 O O . LYS A 1 90 ? -5.082 19.094 6.218 1.00 91.19 90 LYS A O 1
ATOM 710 N N . GLN A 1 91 ? -5.392 16.902 5.819 1.00 92.31 91 GLN A N 1
ATOM 711 C CA . GLN A 1 91 ? -4.130 16.468 6.421 1.00 92.31 91 GLN A CA 1
ATOM 712 C C . GLN A 1 91 ? -2.913 17.037 5.676 1.00 92.31 91 GLN A C 1
ATOM 714 O O . GLN A 1 91 ? -1.925 17.400 6.308 1.00 92.31 91 GLN A O 1
ATOM 719 N N . ALA A 1 92 ? -2.999 17.161 4.351 1.00 92.62 92 ALA A N 1
ATOM 720 C CA . ALA A 1 92 ? -1.963 17.766 3.520 1.00 92.62 92 ALA A CA 1
ATOM 721 C C . ALA A 1 92 ? -1.966 19.310 3.537 1.00 92.62 92 ALA A C 1
ATOM 723 O O . ALA A 1 92 ? -1.110 19.923 2.902 1.00 92.62 92 ALA A O 1
ATOM 724 N N . GLY A 1 93 ? -2.912 19.956 4.231 1.00 92.25 93 GLY A N 1
ATOM 725 C CA . GLY A 1 93 ? -3.066 21.416 4.220 1.00 92.25 93 GLY A CA 1
ATOM 726 C C . GLY A 1 93 ? -3.578 21.974 2.887 1.00 92.25 93 GLY A C 1
ATOM 727 O O . GLY A 1 93 ? -3.371 23.149 2.590 1.00 92.25 93 GLY A O 1
ATOM 728 N N . VAL A 1 94 ? -4.231 21.139 2.076 1.00 89.12 94 VAL A N 1
ATOM 729 C CA . VAL A 1 94 ? -4.752 21.487 0.752 1.00 89.12 94 VAL A CA 1
ATOM 730 C C . VAL A 1 94 ? -6.265 21.689 0.826 1.00 89.12 94 VAL A C 1
ATOM 732 O O . VAL A 1 94 ? -6.983 20.917 1.462 1.00 89.12 94 VAL A O 1
ATOM 735 N N . SER A 1 95 ? -6.760 22.723 0.144 1.00 82.06 95 SER A N 1
ATOM 736 C CA . SER A 1 95 ? -8.189 22.884 -0.132 1.00 82.06 95 SER A CA 1
ATOM 737 C C . SER A 1 95 ? -8.505 22.254 -1.483 1.00 82.06 95 SER A C 1
ATOM 739 O O . SER A 1 95 ? -7.860 22.587 -2.477 1.00 82.06 95 SER A O 1
ATOM 741 N N . VAL A 1 96 ? -9.477 21.346 -1.521 1.00 74.06 96 VAL A N 1
ATOM 742 C CA . VAL A 1 96 ? -9.919 20.684 -2.754 1.00 74.06 96 VAL A CA 1
ATOM 743 C C . VAL A 1 96 ? -11.324 21.167 -3.080 1.00 74.06 96 VAL A C 1
ATOM 745 O O . VAL A 1 96 ? -12.226 21.059 -2.249 1.00 74.06 96 VAL A O 1
ATOM 748 N N . HIS A 1 97 ? -11.498 21.701 -4.287 1.00 77.00 97 HIS A N 1
ATOM 749 C CA . HIS A 1 97 ? -12.813 21.871 -4.889 1.00 77.00 97 HIS A CA 1
ATOM 750 C C . HIS A 1 97 ? -13.121 20.592 -5.668 1.00 77.00 97 HIS A C 1
ATOM 752 O O . HIS A 1 97 ? -12.315 20.184 -6.502 1.00 77.00 97 HIS A O 1
ATOM 758 N N . VAL A 1 98 ? -14.223 19.926 -5.330 1.00 68.44 98 VAL A N 1
ATOM 759 C CA . VAL A 1 98 ? -14.712 18.767 -6.079 1.00 68.44 98 VAL A CA 1
ATOM 760 C C . VAL A 1 98 ? -15.911 19.256 -6.867 1.00 68.44 98 VAL A C 1
ATOM 762 O O . VAL A 1 98 ? -16.943 19.557 -6.267 1.00 68.44 98 VAL A O 1
ATOM 765 N N . ASP A 1 99 ? -15.755 19.360 -8.183 1.00 70.56 99 ASP A N 1
ATOM 766 C CA . ASP A 1 99 ? -16.887 19.563 -9.077 1.00 70.56 99 ASP A CA 1
ATOM 767 C C . ASP A 1 99 ? -17.718 18.278 -9.040 1.00 70.56 99 ASP A C 1
ATOM 769 O O . ASP A 1 99 ? -17.223 17.185 -9.330 1.00 70.56 99 ASP A O 1
ATOM 773 N N . VAL A 1 100 ? -18.959 18.389 -8.574 1.00 63.25 100 VAL A N 1
ATOM 774 C CA . VAL A 1 100 ? -19.931 17.309 -8.711 1.00 63.25 100 VAL A CA 1
ATOM 775 C C . VAL A 1 100 ? -20.605 17.576 -10.043 1.00 63.25 100 VAL A C 1
ATOM 777 O O . VAL A 1 100 ? -21.362 18.538 -10.152 1.00 63.25 100 VAL A O 1
ATOM 780 N N . ASP A 1 101 ? -20.286 16.781 -11.061 1.00 55.25 101 ASP A N 1
ATOM 781 C CA . ASP A 1 101 ? -21.079 16.793 -12.285 1.00 55.25 101 ASP A CA 1
ATOM 782 C C . ASP A 1 101 ? -22.495 16.333 -11.898 1.00 55.25 101 ASP A C 1
ATOM 784 O O . ASP A 1 101 ? -22.720 15.170 -11.557 1.00 55.25 101 ASP A O 1
ATOM 788 N N . GLU A 1 102 ? -23.43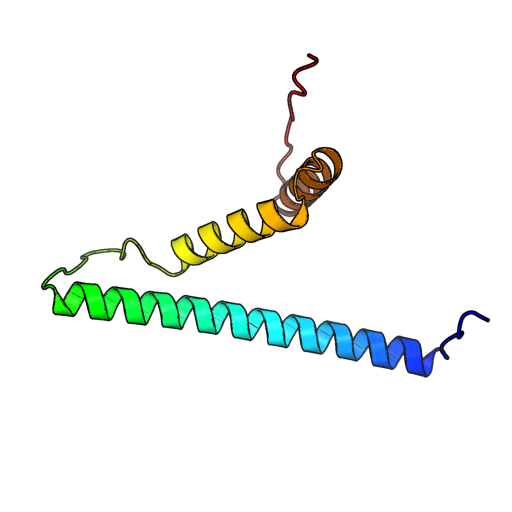2 17.283 -11.839 1.00 50.06 102 GLU A N 1
ATOM 789 C CA . GLU A 1 102 ? -24.862 16.997 -11.764 1.00 50.06 102 GLU A CA 1
ATOM 790 C C . GLU A 1 102 ? -25.273 16.415 -13.127 1.00 50.06 102 GLU A C 1
ATOM 792 O O . GLU A 1 102 ? -25.349 17.149 -14.114 1.00 50.06 102 GLU A O 1
ATOM 797 N N . GLU A 1 103 ? -25.476 15.094 -13.197 1.00 46.91 103 GLU A N 1
ATOM 798 C CA . GLU A 1 103 ? -26.215 14.455 -14.303 1.00 46.91 103 GLU A CA 1
ATOM 799 C C . GLU A 1 103 ? -27.707 14.818 -14.268 1.00 46.91 103 GLU A C 1
ATOM 801 O O . GLU A 1 103 ? -28.321 14.757 -13.174 1.00 46.91 103 GLU A O 1
#